Protein AF-A0A2H2ZR39-F1 (afdb_monomer_lite)

pLDDT: mean 78.97, std 13.32, range [39.69, 95.44]

Sequence (167 aa):
MVKQDYEEHRQSLGVKSSTLKVMTEALAISSGTPQLTMACTIAKWALEAKYEDLYQQAVSIALSGKVPPKELVDVVSRHLDGAFAENPKEVDWQKWLGPFLRTTSLVVRDSTTKMFIACLKTKPLQDSLRAWAQPQFDSNLDTQDHFTVDDHDYFLSNLVPVVTSDR

Radius of gyration: 18.64 Å; chains: 1; bounding box: 60×44×44 Å

Organism: Trichoderma parareesei (NCBI:txid858221)

Secondary structure (DSSP, 8-state):
-HHHHHHTTTT-SS---HHHHHHHHHHHH--STHHHHHHHHHHHHHHHTT-HHHHHHHHHHHTSSSPPPHHHHHHHHHHHHHHHSS-TTS--HHHHHGGGG-SS-HHHHHHHHH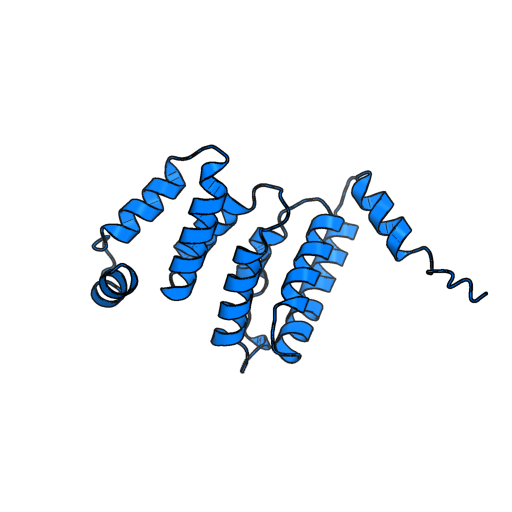HHHHH---HHHHHHHHHHHHHHHHHHHHH-S---HHHHHHHHHHHS-------

Foldseek 3Di:
DQLVLCVVCVPPPDPPRPVVVVLVVLLVPDDDDVLLVSLLVQLLVCLVSVNLVSNQSSLLSNQPQDQHDLSSLLSLLVSCCVPDVPPLVPDPCCSSCVSQQPHLAPVSLVVNLVSNLVNHDHPSNSVSSVVVSVVVSVVSVVPPPDDDPNNVVVCVVVVDPPPPPPD

Structure (mmCIF, N/CA/C/O backbone):
data_AF-A0A2H2ZR39-F1
#
_entry.id   AF-A0A2H2ZR39-F1
#
loop_
_atom_site.group_PDB
_atom_site.id
_atom_site.type_symbol
_atom_site.label_atom_id
_atom_site.label_alt_id
_atom_site.label_comp_id
_atom_site.label_asym_id
_atom_site.label_entity_id
_atom_site.label_seq_id
_atom_site.pdbx_PDB_ins_code
_atom_site.Cartn_x
_atom_site.Cartn_y
_atom_site.Cartn_z
_atom_site.occupancy
_atom_site.B_iso_or_equiv
_atom_site.auth_seq_id
_atom_site.auth_comp_id
_atom_site.auth_asym_id
_atom_site.auth_atom_id
_atom_site.pdbx_PDB_model_num
ATOM 1 N N . MET A 1 1 ? -7.828 16.083 21.122 1.00 54.66 1 MET A N 1
ATOM 2 C CA . MET A 1 1 ? -8.410 17.221 20.383 1.00 54.66 1 MET A CA 1
ATOM 3 C C . MET A 1 1 ? -8.938 16.775 19.024 1.00 54.66 1 MET A C 1
ATOM 5 O O . MET A 1 1 ? -10.134 16.591 18.935 1.00 54.66 1 MET A O 1
ATOM 9 N N . VAL A 1 2 ? -8.098 16.440 18.032 1.00 57.28 2 VAL A N 1
ATOM 10 C CA . VAL A 1 2 ? -8.568 15.992 16.696 1.00 57.28 2 VAL A CA 1
ATOM 11 C C . VAL A 1 2 ? -9.405 14.708 16.747 1.00 57.28 2 VAL A C 1
ATOM 13 O O . VAL A 1 2 ? -10.535 14.687 16.290 1.00 57.28 2 VAL A O 1
ATOM 16 N N . LYS A 1 3 ? -8.904 13.643 17.384 1.00 57.00 3 LYS A N 1
ATOM 17 C CA . LYS A 1 3 ? -9.635 12.366 17.496 1.00 57.00 3 LYS A CA 1
ATOM 18 C C . LYS A 1 3 ? -11.017 12.501 18.162 1.00 57.00 3 LYS A C 1
ATOM 20 O O . LYS A 1 3 ? -11.935 11.768 17.828 1.00 57.00 3 LYS A O 1
ATOM 25 N N . GLN A 1 4 ? -11.144 13.446 19.093 1.00 62.22 4 GLN A N 1
ATOM 26 C CA . GLN A 1 4 ? -12.374 13.705 19.839 1.00 62.22 4 GLN A CA 1
ATOM 27 C C . GLN A 1 4 ? -13.371 14.539 19.018 1.00 62.22 4 GLN A C 1
ATOM 29 O O . GLN A 1 4 ? -14.524 14.145 18.910 1.00 62.22 4 GLN A O 1
ATOM 34 N N . ASP A 1 5 ? -12.895 15.593 18.344 1.00 65.44 5 ASP A N 1
ATOM 35 C CA . ASP A 1 5 ? -13.665 16.416 17.391 1.00 65.44 5 ASP A CA 1
ATOM 36 C C . ASP A 1 5 ? -14.307 15.564 16.277 1.00 65.44 5 ASP A C 1
ATOM 38 O O . ASP A 1 5 ? -15.420 15.825 15.832 1.00 65.44 5 ASP A O 1
ATOM 42 N N . TYR A 1 6 ? -13.638 14.487 15.855 1.00 61.75 6 TYR A N 1
ATOM 43 C CA . TYR A 1 6 ? -14.171 13.577 14.841 1.00 61.75 6 TYR A CA 1
ATOM 44 C C . TYR A 1 6 ? -15.183 12.563 15.368 1.00 61.75 6 TYR A C 1
ATOM 46 O O . TYR A 1 6 ? -16.202 12.359 14.713 1.00 61.75 6 TYR A O 1
ATOM 54 N N . GLU A 1 7 ? -14.940 11.920 16.514 1.00 62.06 7 GLU A N 1
ATOM 55 C CA . GLU A 1 7 ? -15.935 10.997 17.085 1.00 62.06 7 GLU A CA 1
ATOM 56 C C . GLU A 1 7 ? -17.236 11.741 17.431 1.00 62.06 7 GLU A C 1
ATOM 58 O O . GLU A 1 7 ? -18.325 11.222 17.189 1.00 62.06 7 GLU A O 1
ATOM 63 N N . GLU A 1 8 ? -17.141 12.999 17.876 1.00 63.69 8 GLU A N 1
ATOM 64 C CA . GLU A 1 8 ? -18.292 13.874 18.145 1.00 63.69 8 GLU A CA 1
ATOM 65 C C . GLU A 1 8 ? -19.063 14.283 16.871 1.00 63.69 8 GLU A C 1
ATOM 67 O O . GLU A 1 8 ? -20.233 14.672 16.940 1.00 63.69 8 GLU A O 1
ATOM 72 N N . HIS A 1 9 ? -18.449 14.177 15.688 1.00 62.28 9 HIS A N 1
ATOM 73 C CA . HIS A 1 9 ? -19.026 14.644 14.419 1.00 62.28 9 HIS A CA 1
ATOM 74 C C . HIS A 1 9 ? -19.125 13.568 13.327 1.00 62.28 9 HIS A C 1
ATOM 76 O O . HIS A 1 9 ? -19.516 13.866 12.197 1.00 62.28 9 HIS A O 1
ATOM 82 N N . ARG A 1 10 ? -18.861 12.302 13.664 1.00 55.28 10 ARG A N 1
ATOM 83 C CA . ARG A 1 10 ? -18.770 11.159 12.740 1.00 55.28 10 ARG A CA 1
ATOM 84 C C . ARG A 1 10 ? -20.019 10.906 11.887 1.00 55.28 10 ARG A C 1
ATOM 86 O O . ARG A 1 10 ? -19.901 10.417 10.772 1.00 55.28 10 ARG A O 1
ATOM 93 N N . GLN A 1 11 ? -21.206 11.228 12.404 1.00 50.88 11 GLN A N 1
ATOM 94 C CA . GLN A 1 11 ? -22.499 11.024 11.724 1.00 50.88 11 GLN A CA 1
ATOM 95 C C . GLN A 1 11 ? -23.008 12.271 10.977 1.00 50.88 11 GLN A C 1
ATOM 97 O O . GLN A 1 11 ? -24.068 12.243 10.353 1.00 50.88 11 GLN A O 1
ATOM 102 N N . SER A 1 12 ? -22.273 13.383 11.033 1.00 49.22 12 SER A N 1
ATOM 103 C CA . SER A 1 12 ? -22.651 14.626 10.365 1.00 49.22 12 SER A CA 1
ATOM 104 C C . SER A 1 12 ? -22.200 14.585 8.905 1.00 49.22 12 SER A C 1
ATOM 106 O O . SER A 1 12 ? -21.074 14.954 8.591 1.00 49.22 12 SER A O 1
ATOM 108 N N . LEU A 1 13 ? -23.102 14.190 7.999 1.00 45.47 13 LEU A N 1
ATOM 109 C CA . LEU A 1 13 ? -22.924 14.234 6.532 1.00 45.47 13 LEU A CA 1
ATOM 110 C C . LEU A 1 13 ? -22.631 15.645 5.971 1.00 45.47 13 LEU A C 1
ATOM 112 O O . LEU A 1 13 ? -22.356 15.797 4.786 1.00 45.47 13 LEU A O 1
ATOM 116 N N . GLY A 1 14 ? -22.672 16.682 6.813 1.00 45.66 14 GLY A N 1
ATOM 117 C CA . GLY A 1 14 ? -22.181 18.020 6.506 1.00 45.66 14 GLY A CA 1
ATOM 118 C C . GLY A 1 14 ? -20.972 18.366 7.371 1.00 45.66 14 GLY A C 1
ATOM 119 O O . GLY A 1 14 ? -21.021 18.213 8.589 1.00 45.66 14 GLY A O 1
ATOM 120 N N . VAL A 1 15 ? -19.911 18.845 6.724 1.00 51.00 15 VAL A N 1
ATOM 121 C CA . VAL A 1 15 ? -18.666 19.428 7.258 1.00 51.00 15 VAL A CA 1
ATOM 122 C C . VAL A 1 15 ? -18.874 20.207 8.576 1.00 51.00 15 VAL A C 1
ATOM 124 O O . VAL A 1 15 ? -19.055 21.422 8.562 1.00 51.00 15 VAL A O 1
ATOM 127 N N . LYS A 1 16 ? -18.858 19.525 9.731 1.00 53.88 16 LYS A N 1
ATOM 128 C CA . LYS A 1 16 ? -18.883 20.163 11.066 1.00 53.88 16 LYS A CA 1
ATOM 129 C C . LYS A 1 16 ? -17.543 20.100 11.793 1.00 53.88 16 LYS A C 1
ATOM 131 O O . LYS A 1 16 ? -17.296 20.939 12.649 1.00 53.88 16 LYS A O 1
ATOM 136 N N . SER A 1 17 ? -16.650 19.185 11.411 1.00 66.50 17 SER A N 1
ATOM 137 C CA . SER A 1 17 ? -15.276 19.198 11.916 1.00 66.50 17 SER A CA 1
ATOM 138 C C . SER A 1 17 ? -14.482 20.283 11.190 1.00 66.50 17 SER A C 1
ATOM 140 O O . SER A 1 17 ? -14.143 20.162 10.009 1.00 66.50 17 SER A O 1
ATOM 142 N N . SER A 1 18 ? -14.184 21.361 11.916 1.00 70.75 18 SER A N 1
ATOM 143 C CA . SER A 1 18 ? -13.262 22.410 11.464 1.00 70.75 18 SER A CA 1
ATOM 144 C C . SER A 1 18 ? -11.900 21.820 11.079 1.00 70.75 18 SER A C 1
ATOM 146 O O . SER A 1 18 ? -11.301 22.224 10.084 1.00 70.75 18 SER A O 1
ATOM 148 N N . THR A 1 19 ? -11.470 20.781 11.797 1.00 72.25 19 THR A N 1
ATOM 149 C CA . THR A 1 19 ? -10.232 20.052 11.534 1.00 72.25 19 THR A CA 1
ATOM 150 C C . THR A 1 19 ? -10.243 19.336 10.179 1.00 72.25 19 THR A C 1
ATOM 152 O O . THR A 1 19 ? -9.266 19.428 9.437 1.00 72.25 19 THR A O 1
ATOM 155 N N . LEU A 1 20 ? -11.342 18.658 9.819 1.00 71.50 20 LEU A N 1
ATOM 156 C CA . LEU A 1 20 ? -11.493 17.996 8.513 1.00 71.50 20 LEU A CA 1
ATOM 157 C C . LEU A 1 20 ? -11.403 18.982 7.357 1.00 71.50 20 LEU A C 1
ATOM 159 O O . LEU A 1 20 ? -10.719 18.725 6.362 1.00 71.50 20 LEU A O 1
ATOM 163 N N . LYS A 1 21 ? -12.077 20.123 7.510 1.00 76.06 21 LYS A N 1
ATOM 164 C CA . LYS A 1 21 ? -12.074 21.181 6.505 1.00 76.06 21 LYS A CA 1
ATOM 165 C C . LYS A 1 21 ? -10.657 21.709 6.276 1.00 76.06 21 LYS A C 1
ATOM 167 O O . LYS A 1 21 ? -10.201 21.724 5.139 1.00 76.06 21 LYS A O 1
ATOM 172 N N . VAL A 1 22 ? -9.933 22.018 7.354 1.00 80.81 22 VAL A N 1
ATOM 173 C CA . VAL A 1 22 ? -8.543 22.496 7.279 1.00 80.81 22 VAL A CA 1
ATOM 174 C C . VAL A 1 22 ? -7.622 21.466 6.626 1.00 80.81 22 VAL A C 1
ATOM 176 O O . VAL A 1 22 ? -6.814 21.833 5.782 1.00 80.81 22 VAL A O 1
ATOM 179 N N . MET A 1 23 ? -7.736 20.180 6.971 1.00 80.31 23 MET A N 1
ATOM 180 C CA . MET A 1 23 ? -6.894 19.133 6.371 1.00 80.31 23 MET A CA 1
ATOM 181 C C . MET A 1 23 ? -7.160 18.968 4.871 1.00 80.31 23 MET A C 1
ATOM 183 O O . MET A 1 23 ? -6.218 18.853 4.091 1.00 80.31 23 MET A O 1
ATOM 187 N N . THR A 1 24 ? -8.430 18.995 4.467 1.00 76.00 24 THR A N 1
ATOM 188 C CA . THR A 1 24 ? -8.825 18.876 3.055 1.00 76.00 24 THR A CA 1
ATOM 189 C C . THR A 1 24 ? -8.346 20.087 2.249 1.00 76.00 24 THR A C 1
ATOM 191 O O . THR A 1 24 ? -7.763 19.934 1.179 1.00 76.00 24 THR A O 1
ATOM 194 N N . GLU A 1 25 ? -8.515 21.296 2.788 1.00 78.88 25 GLU A N 1
ATOM 195 C CA . GLU A 1 25 ? -8.021 22.533 2.171 1.00 78.88 25 GLU A CA 1
ATOM 196 C C . GLU A 1 25 ? -6.485 22.561 2.105 1.00 78.88 25 GLU A C 1
ATOM 198 O O . GLU A 1 25 ? -5.915 22.941 1.084 1.00 78.88 25 GLU A O 1
ATOM 203 N N . ALA A 1 26 ? -5.795 22.087 3.146 1.00 79.19 26 ALA A N 1
ATOM 204 C CA . ALA A 1 26 ? -4.336 22.009 3.169 1.00 79.19 26 ALA A CA 1
ATOM 205 C C . ALA A 1 26 ? -3.782 21.055 2.098 1.00 79.19 26 ALA A C 1
ATOM 207 O O . ALA A 1 26 ? -2.761 21.359 1.475 1.00 79.19 26 ALA A O 1
ATOM 208 N N . LEU A 1 27 ? -4.465 19.932 1.843 1.00 76.06 27 LEU A N 1
ATOM 209 C CA . LEU A 1 27 ? -4.128 19.029 0.738 1.00 76.06 27 LEU A CA 1
ATOM 210 C C . LEU A 1 27 ? -4.368 19.677 -0.637 1.00 76.06 27 LEU A C 1
ATOM 212 O O . LEU A 1 27 ? -3.603 19.410 -1.561 1.00 76.06 27 LEU A O 1
ATOM 216 N N . ALA A 1 28 ? -5.378 20.545 -0.769 1.00 73.38 28 ALA A N 1
ATOM 217 C CA . ALA A 1 28 ? -5.746 21.189 -2.032 1.00 73.38 28 ALA A CA 1
ATOM 218 C C . ALA A 1 28 ? -4.840 22.371 -2.440 1.00 73.38 28 ALA A C 1
ATOM 220 O O . ALA A 1 28 ? -4.720 22.662 -3.627 1.00 73.38 28 ALA A O 1
ATOM 221 N N . ILE A 1 29 ? -4.220 23.071 -1.482 1.00 68.44 29 ILE A N 1
ATOM 222 C CA . ILE A 1 29 ? -3.533 24.358 -1.730 1.00 68.44 29 ILE A CA 1
ATOM 223 C C . ILE A 1 29 ? -2.022 24.205 -2.005 1.00 68.44 29 ILE A C 1
ATOM 225 O O . ILE A 1 29 ? -1.387 25.128 -2.511 1.00 68.44 29 ILE A O 1
ATOM 229 N N . SER A 1 30 ? -1.404 23.068 -1.681 1.00 55.16 30 SER A N 1
ATOM 230 C CA . SER A 1 30 ? 0.064 22.978 -1.628 1.00 55.16 30 SER A CA 1
ATOM 231 C C . SER A 1 30 ? 0.727 22.386 -2.876 1.00 55.16 30 SER A C 1
ATOM 233 O O . SER A 1 30 ? 0.294 21.371 -3.410 1.00 55.16 30 SER A O 1
ATOM 235 N N . SER A 1 31 ? 1.857 22.979 -3.272 1.00 50.81 31 SER A N 1
ATOM 236 C CA . SER A 1 31 ? 2.848 22.407 -4.192 1.00 50.81 31 SER A CA 1
ATOM 237 C C . SER A 1 31 ? 4.252 22.577 -3.588 1.00 50.81 31 SER A C 1
ATOM 239 O O . SER A 1 31 ? 4.732 23.707 -3.487 1.00 50.81 31 SER A O 1
ATOM 241 N N . GLY A 1 32 ? 4.915 21.493 -3.155 1.00 56.00 32 GLY A N 1
ATOM 242 C CA . GLY A 1 32 ? 6.320 21.528 -2.692 1.00 56.00 32 GLY A CA 1
ATOM 243 C C . GLY A 1 32 ? 6.718 20.452 -1.666 1.00 56.00 32 GLY A C 1
ATOM 244 O O . GLY A 1 32 ? 5.901 19.667 -1.217 1.00 56.00 32 GLY A O 1
ATOM 245 N N . THR A 1 33 ? 7.983 20.402 -1.238 1.00 51.88 33 THR A N 1
ATOM 246 C CA . THR A 1 33 ? 8.523 19.410 -0.270 1.00 51.88 33 THR A CA 1
ATOM 247 C C . THR A 1 33 ? 7.853 19.370 1.119 1.00 51.88 33 THR A C 1
ATOM 249 O O . THR A 1 33 ? 7.681 18.267 1.642 1.00 51.88 33 THR A O 1
ATOM 252 N N . PRO A 1 34 ? 7.416 20.499 1.724 1.00 57.84 34 PRO A N 1
ATOM 253 C CA . PRO A 1 34 ? 6.630 20.499 2.970 1.00 57.84 34 PRO A CA 1
ATOM 254 C C . PRO A 1 34 ? 5.323 19.685 2.888 1.00 57.84 34 PRO A C 1
ATOM 256 O O . PRO A 1 34 ? 4.757 19.298 3.910 1.00 57.84 34 PRO A O 1
ATOM 259 N N . GLN A 1 35 ? 4.868 19.382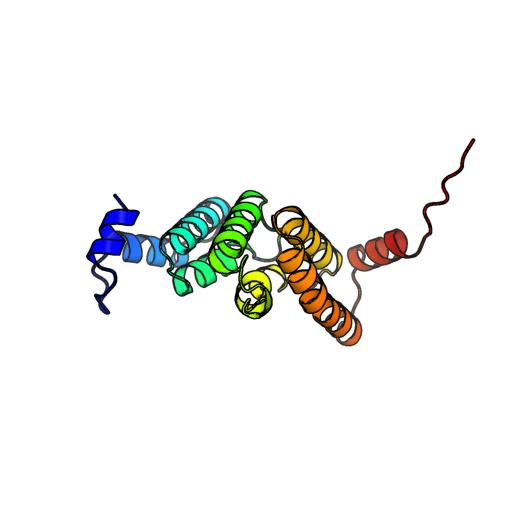 1.669 1.00 73.62 35 GLN A N 1
ATOM 260 C CA . GLN A 1 35 ? 3.662 18.619 1.375 1.00 73.62 35 GLN A CA 1
ATOM 261 C C . GLN A 1 35 ? 3.790 17.136 1.722 1.00 73.62 35 GLN A C 1
ATOM 263 O O . GLN A 1 35 ? 2.797 16.542 2.124 1.00 73.62 35 GLN A O 1
ATOM 268 N N . LEU A 1 36 ? 4.987 16.538 1.630 1.00 73.12 36 LEU A N 1
ATOM 269 C CA . LEU A 1 36 ? 5.171 15.112 1.927 1.00 73.12 36 LEU A CA 1
ATOM 270 C C . LEU A 1 36 ? 4.934 14.827 3.413 1.00 73.12 36 LEU A C 1
ATOM 272 O O . LEU A 1 36 ? 4.130 13.969 3.763 1.00 73.12 36 LEU A O 1
ATOM 276 N N . THR A 1 37 ? 5.591 15.583 4.295 1.00 77.56 37 THR A N 1
ATOM 277 C CA . THR A 1 37 ? 5.440 15.428 5.749 1.00 77.56 37 THR A CA 1
ATOM 278 C C . THR A 1 37 ? 4.001 15.690 6.189 1.00 77.56 37 THR A C 1
ATOM 280 O O . THR A 1 37 ? 3.449 14.944 7.003 1.00 77.56 37 THR A O 1
ATOM 283 N N . MET A 1 38 ? 3.372 16.724 5.623 1.00 83.56 38 MET A N 1
ATOM 284 C CA . MET A 1 38 ? 1.971 17.046 5.884 1.00 83.56 38 MET A CA 1
ATOM 285 C C . MET A 1 38 ? 1.030 15.936 5.398 1.00 83.56 38 MET A C 1
ATOM 287 O O . MET A 1 38 ? 0.194 15.476 6.173 1.00 83.56 38 MET A O 1
ATOM 291 N N . ALA A 1 39 ? 1.194 15.451 4.167 1.00 81.56 39 ALA A N 1
ATOM 292 C CA . ALA A 1 39 ? 0.373 14.386 3.598 1.00 81.56 39 ALA A CA 1
ATOM 293 C C . ALA A 1 39 ? 0.526 13.068 4.375 1.00 81.56 39 ALA A C 1
ATOM 295 O O . ALA A 1 39 ? -0.475 12.455 4.734 1.00 81.56 39 ALA A O 1
ATOM 296 N N . CYS A 1 40 ? 1.748 12.672 4.745 1.00 82.12 40 CYS A N 1
ATOM 297 C CA . CYS A 1 40 ? 1.981 11.497 5.592 1.00 82.12 40 CYS A CA 1
ATOM 298 C C . CYS A 1 40 ? 1.321 11.633 6.969 1.00 82.12 40 CYS A C 1
ATOM 300 O O . CYS A 1 40 ? 0.756 10.670 7.491 1.00 82.12 40 CYS A O 1
ATOM 302 N N . THR A 1 41 ? 1.360 12.837 7.547 1.00 84.56 41 THR A N 1
ATOM 303 C CA . THR A 1 41 ? 0.681 13.127 8.813 1.00 84.56 41 THR A CA 1
ATOM 304 C C . THR A 1 41 ? -0.824 12.953 8.639 1.00 84.56 41 THR A C 1
ATOM 306 O O . THR A 1 41 ? -1.425 12.166 9.367 1.00 84.56 41 THR A O 1
ATOM 309 N N . ILE A 1 42 ? -1.431 13.604 7.643 1.00 86.75 42 ILE A N 1
ATOM 310 C CA . ILE A 1 42 ? -2.874 13.517 7.373 1.00 86.75 42 ILE A CA 1
ATOM 311 C C . ILE A 1 42 ? -3.302 12.070 7.091 1.00 86.75 42 ILE A C 1
ATOM 313 O O . ILE A 1 42 ? -4.297 11.627 7.656 1.00 86.75 42 ILE A O 1
ATOM 317 N N . ALA A 1 43 ? -2.529 11.301 6.320 1.00 86.88 43 ALA A N 1
ATOM 318 C CA . ALA A 1 43 ? -2.803 9.886 6.063 1.00 86.88 43 ALA A CA 1
ATOM 319 C C . ALA A 1 43 ? -2.826 9.056 7.357 1.00 86.88 43 ALA A C 1
ATOM 321 O O . ALA A 1 43 ? -3.725 8.239 7.555 1.00 86.88 43 ALA A O 1
ATOM 322 N N . LYS A 1 44 ? -1.881 9.297 8.275 1.00 85.38 44 LYS A N 1
ATOM 323 C CA . LYS A 1 44 ? -1.865 8.637 9.587 1.00 85.38 44 LYS A CA 1
ATOM 324 C C . LYS A 1 44 ? -3.109 8.958 10.405 1.00 85.38 44 LYS A C 1
ATOM 326 O O . LYS A 1 44 ? -3.743 8.044 10.929 1.00 85.38 44 LYS A O 1
ATOM 331 N N . TRP A 1 45 ? -3.473 10.232 10.490 1.00 84.00 45 TRP A N 1
ATOM 332 C CA . TRP A 1 45 ? -4.676 10.651 11.209 1.00 84.00 45 TRP A CA 1
ATOM 333 C C . TRP A 1 45 ? -5.945 10.066 10.592 1.00 84.00 45 TRP A C 1
ATOM 335 O O . TRP A 1 45 ? -6.801 9.568 11.318 1.00 84.00 45 TRP A O 1
ATOM 345 N N . ALA A 1 46 ? -6.047 10.081 9.264 1.00 86.75 46 ALA A N 1
ATOM 346 C CA . ALA A 1 46 ? -7.179 9.532 8.534 1.00 86.75 46 ALA A CA 1
ATOM 347 C C . ALA A 1 46 ? -7.381 8.039 8.845 1.00 86.75 46 ALA A C 1
ATOM 349 O O . ALA A 1 46 ? -8.503 7.618 9.119 1.00 86.75 46 ALA A O 1
ATOM 350 N N . LEU A 1 47 ? -6.302 7.253 8.915 1.00 85.38 47 LEU A N 1
ATOM 351 C CA . LEU A 1 47 ? -6.367 5.842 9.313 1.00 85.38 47 LEU A CA 1
ATOM 352 C C . LEU A 1 47 ? -6.780 5.651 10.777 1.00 85.38 47 LEU A C 1
ATOM 354 O O . LEU A 1 47 ? -7.597 4.779 11.073 1.00 85.38 47 LEU A O 1
ATOM 358 N N . GLU A 1 48 ? -6.252 6.465 11.697 1.00 81.38 48 GLU A N 1
ATOM 359 C CA . GLU A 1 48 ? -6.646 6.435 13.114 1.00 81.38 48 GLU A CA 1
ATOM 360 C C . GLU A 1 48 ? -8.127 6.804 13.315 1.00 81.38 48 GLU A C 1
ATOM 362 O O . GLU A 1 48 ? -8.778 6.265 14.213 1.00 81.38 48 GLU A O 1
ATOM 367 N N . ALA A 1 49 ? -8.662 7.689 12.469 1.00 78.75 49 ALA A N 1
ATOM 368 C CA . ALA A 1 49 ? -10.056 8.133 12.467 1.00 78.75 49 ALA A CA 1
ATOM 369 C C . ALA A 1 49 ? -10.985 7.280 11.579 1.00 78.75 49 ALA A C 1
ATOM 371 O O . ALA A 1 49 ? -12.183 7.554 11.517 1.00 78.75 49 ALA A O 1
ATOM 372 N N . LYS A 1 50 ? -10.459 6.249 10.899 1.00 80.50 50 LYS A N 1
ATOM 373 C CA . LYS A 1 50 ? -11.194 5.407 9.932 1.00 80.50 50 LYS A CA 1
ATOM 374 C C . LYS A 1 50 ? -11.856 6.212 8.796 1.00 80.50 50 LYS A C 1
ATOM 376 O O . LYS A 1 50 ? -12.951 5.878 8.353 1.00 80.50 50 LYS A O 1
ATOM 381 N N . TYR A 1 51 ? -11.192 7.273 8.339 1.00 82.56 51 TYR A N 1
ATOM 382 C CA . TYR A 1 51 ? -11.637 8.160 7.262 1.00 82.56 51 TYR A CA 1
ATOM 383 C C . TYR A 1 51 ? -10.890 7.835 5.963 1.00 82.56 51 TYR A C 1
ATOM 385 O O . TYR A 1 51 ? -9.847 8.407 5.648 1.00 82.56 51 TYR A O 1
ATOM 393 N N . GLU A 1 52 ? -11.406 6.866 5.215 1.00 84.38 52 GLU A N 1
ATOM 394 C CA . GLU A 1 52 ? -10.689 6.273 4.082 1.00 84.38 52 GLU A CA 1
ATOM 395 C C . GLU A 1 52 ? -10.498 7.239 2.904 1.00 84.38 52 GLU A C 1
ATOM 397 O O . GLU A 1 52 ? -9.425 7.253 2.307 1.00 84.38 52 GLU A O 1
ATOM 402 N N . ASP A 1 53 ? -11.477 8.098 2.608 1.00 84.12 53 ASP A N 1
ATOM 403 C CA . ASP A 1 53 ? -11.380 9.055 1.496 1.00 84.12 53 ASP A CA 1
ATOM 404 C C . ASP A 1 53 ? -10.235 10.056 1.698 1.00 84.12 53 ASP A C 1
ATOM 406 O O . ASP A 1 53 ? -9.446 10.317 0.786 1.00 84.12 53 ASP A O 1
ATOM 410 N N . LEU A 1 54 ? -10.101 10.580 2.922 1.00 83.81 54 LEU A N 1
ATOM 411 C CA . LEU A 1 54 ? -9.026 11.504 3.282 1.00 83.81 54 LEU A CA 1
ATOM 412 C C . LEU A 1 54 ? -7.663 10.803 3.239 1.00 83.81 54 LEU A C 1
ATOM 414 O O . LEU A 1 54 ? -6.673 11.394 2.808 1.00 83.81 54 LEU A O 1
ATOM 418 N N . TYR A 1 55 ? -7.618 9.531 3.644 1.00 88.06 55 TYR A N 1
ATOM 419 C CA . TYR A 1 55 ? -6.425 8.703 3.517 1.00 88.06 55 TYR A CA 1
ATOM 420 C C . TYR A 1 55 ? -6.003 8.557 2.048 1.00 88.06 55 TYR A C 1
ATOM 422 O O . TYR A 1 55 ? -4.850 8.838 1.725 1.00 88.06 55 TYR A O 1
ATOM 430 N N . GLN A 1 56 ? -6.925 8.192 1.152 1.00 85.50 56 GLN A N 1
ATOM 431 C CA . GLN A 1 56 ? -6.628 8.009 -0.274 1.00 85.50 56 GLN A CA 1
ATOM 432 C C . GLN A 1 56 ? -6.096 9.295 -0.916 1.00 85.50 56 GLN A C 1
ATOM 434 O O . GLN A 1 56 ? -5.096 9.264 -1.638 1.00 85.50 56 GLN A O 1
ATOM 439 N N . GLN A 1 57 ? -6.713 10.440 -0.607 1.00 83.81 57 GLN A N 1
ATOM 440 C CA . GLN A 1 57 ? -6.256 11.745 -1.094 1.00 83.81 57 GLN A CA 1
ATOM 441 C C . GLN A 1 57 ? -4.844 12.074 -0.597 1.00 83.81 57 GLN A C 1
ATOM 443 O O . GLN A 1 57 ? -3.972 12.438 -1.388 1.00 83.81 57 GLN A O 1
ATOM 448 N N . ALA A 1 58 ? -4.594 11.899 0.702 1.00 84.94 58 ALA A N 1
ATOM 449 C CA . ALA A 1 58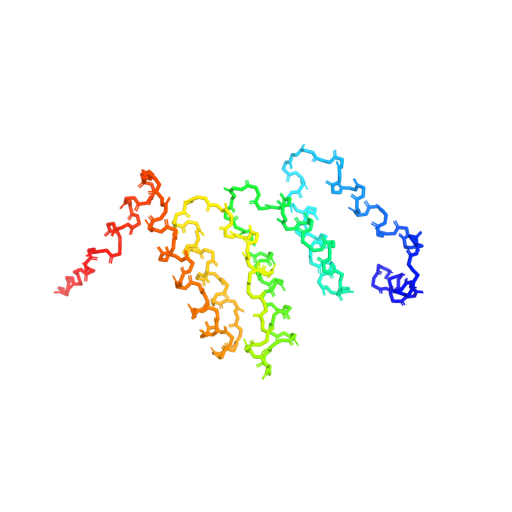 ? -3.297 12.183 1.302 1.00 84.94 58 ALA A CA 1
ATOM 450 C C . ALA A 1 58 ? -2.188 11.283 0.732 1.00 84.94 58 ALA A C 1
ATOM 452 O O . ALA A 1 58 ? -1.110 11.765 0.386 1.00 84.94 58 ALA A O 1
ATOM 453 N N . VAL A 1 59 ? -2.456 9.987 0.573 1.00 85.94 59 VAL A N 1
ATOM 454 C CA . VAL A 1 59 ? -1.502 9.027 0.004 1.00 85.94 59 VAL A CA 1
ATOM 455 C C . VAL A 1 59 ? -1.200 9.338 -1.460 1.00 85.94 59 VAL A C 1
ATOM 457 O O . VAL A 1 59 ? -0.032 9.354 -1.845 1.00 85.94 59 VAL A O 1
ATOM 460 N N . SER A 1 60 ? -2.213 9.657 -2.270 1.00 80.88 60 SER A N 1
ATOM 461 C CA . SER A 1 60 ? -1.996 10.034 -3.672 1.00 80.88 60 SER A CA 1
ATOM 462 C C . SER A 1 60 ? -1.083 11.256 -3.808 1.00 80.88 60 SER A C 1
ATOM 464 O O . SER A 1 60 ? -0.269 11.314 -4.726 1.00 80.88 60 SER A O 1
ATOM 466 N N . ILE A 1 61 ? -1.197 12.223 -2.894 1.00 78.06 61 ILE A N 1
ATOM 467 C CA . ILE A 1 61 ? -0.340 13.413 -2.866 1.00 78.06 61 ILE A CA 1
ATOM 468 C C . ILE A 1 61 ? 1.082 13.056 -2.406 1.00 78.06 61 ILE A C 1
ATOM 470 O O . ILE A 1 61 ? 2.059 13.520 -2.996 1.00 78.06 61 ILE A O 1
ATOM 474 N N . ALA A 1 62 ? 1.213 12.202 -1.388 1.00 77.25 62 ALA A N 1
ATOM 475 C CA . ALA A 1 62 ? 2.503 11.813 -0.820 1.00 77.25 62 ALA A CA 1
ATOM 476 C C . ALA A 1 62 ? 3.386 11.016 -1.802 1.00 77.25 62 ALA A C 1
ATOM 478 O O . ALA A 1 62 ? 4.611 11.100 -1.740 1.00 77.25 62 ALA A O 1
ATOM 479 N N . LEU A 1 63 ? 2.780 10.249 -2.713 1.00 76.19 63 LEU A N 1
ATOM 480 C CA . LEU A 1 63 ? 3.462 9.211 -3.495 1.00 76.19 63 LEU A CA 1
ATOM 481 C C . LEU A 1 63 ? 3.718 9.570 -4.961 1.00 76.19 63 LEU A C 1
ATOM 483 O O . LEU A 1 63 ? 3.858 8.675 -5.789 1.00 76.19 63 LEU A O 1
ATOM 487 N N . SER A 1 64 ? 3.813 10.860 -5.295 1.00 64.50 64 SER A N 1
ATOM 488 C CA . SER A 1 64 ? 4.078 11.353 -6.661 1.00 64.50 64 SER A CA 1
ATOM 489 C C . SER A 1 64 ? 5.446 10.891 -7.219 1.00 64.50 64 SER A C 1
ATOM 491 O O . SER A 1 64 ? 6.402 11.665 -7.266 1.00 64.50 64 SER A O 1
ATOM 493 N N . GLY A 1 65 ? 5.550 9.619 -7.621 1.00 56.09 65 GLY A N 1
ATOM 494 C CA . GLY A 1 65 ? 6.702 9.001 -8.289 1.00 56.09 65 GLY A CA 1
ATOM 495 C C . GLY A 1 65 ? 7.897 8.648 -7.396 1.00 56.09 65 GLY A C 1
ATOM 496 O O . GLY A 1 65 ? 8.987 8.434 -7.916 1.00 56.09 65 GLY A O 1
ATOM 497 N N . LYS A 1 66 ? 7.738 8.611 -6.068 1.00 67.62 66 LYS A N 1
ATOM 498 C CA . LYS A 1 66 ? 8.843 8.374 -5.120 1.00 67.62 66 LYS A CA 1
ATOM 499 C C . LYS A 1 66 ? 8.631 7.108 -4.302 1.00 67.62 66 LYS A C 1
ATOM 501 O O . LYS A 1 66 ? 7.494 6.715 -4.050 1.00 67.62 66 LYS A O 1
ATOM 506 N N . VAL A 1 67 ? 9.739 6.519 -3.844 1.00 72.19 67 VAL A N 1
ATOM 507 C CA . VAL A 1 67 ? 9.720 5.458 -2.828 1.00 72.19 67 VAL A CA 1
ATOM 508 C C . VAL A 1 67 ? 8.939 5.971 -1.613 1.00 72.19 67 VAL A C 1
ATOM 510 O O . VAL A 1 67 ? 9.219 7.081 -1.141 1.00 72.19 67 VAL A O 1
ATOM 513 N N . PRO A 1 68 ? 7.950 5.214 -1.116 1.00 78.75 68 PRO A N 1
ATOM 514 C CA . PRO A 1 68 ? 7.152 5.651 0.012 1.00 78.75 68 PRO A CA 1
ATOM 515 C C . PRO A 1 68 ? 8.017 5.833 1.265 1.00 78.75 68 PRO A C 1
ATOM 517 O O . PRO A 1 68 ? 8.872 4.992 1.557 1.00 78.75 68 PRO A O 1
ATOM 520 N N . PRO A 1 69 ? 7.788 6.901 2.048 1.00 81.38 69 PRO A N 1
ATOM 521 C CA . PRO A 1 69 ? 8.477 7.077 3.316 1.00 81.38 69 PRO A CA 1
ATOM 522 C C . PRO A 1 69 ? 8.110 5.944 4.278 1.00 81.38 69 PRO A C 1
ATOM 524 O O . PRO A 1 69 ? 6.945 5.542 4.380 1.00 81.38 69 PRO A O 1
ATOM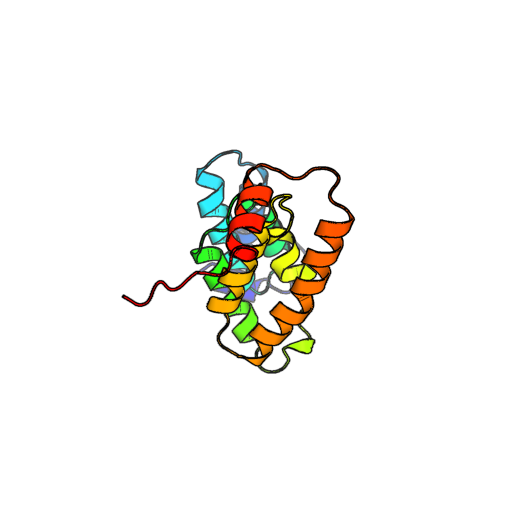 527 N N . LYS A 1 70 ? 9.112 5.440 5.004 1.00 83.75 70 LYS A N 1
ATOM 528 C CA . LYS A 1 70 ? 8.969 4.289 5.904 1.00 83.75 70 LYS A CA 1
ATOM 529 C C . LYS A 1 70 ? 7.884 4.514 6.955 1.00 83.75 70 LYS A C 1
ATOM 531 O O . LYS A 1 70 ? 7.116 3.604 7.245 1.00 83.75 70 LYS A O 1
ATOM 536 N N . GLU A 1 71 ? 7.761 5.730 7.476 1.00 82.88 71 GLU A N 1
ATOM 537 C CA . GLU A 1 71 ? 6.751 6.076 8.474 1.00 82.88 71 GLU A CA 1
ATOM 538 C C . GLU A 1 71 ? 5.328 5.847 7.954 1.00 82.88 71 GLU A C 1
ATOM 540 O O . GLU A 1 71 ? 4.463 5.390 8.704 1.00 82.88 71 GLU A O 1
ATOM 545 N N . LEU A 1 72 ? 5.080 6.141 6.674 1.00 84.25 72 LEU A N 1
ATOM 546 C CA . LEU A 1 72 ? 3.780 5.915 6.048 1.00 84.25 72 LEU A CA 1
ATOM 547 C C . LEU A 1 72 ? 3.520 4.416 5.865 1.00 84.25 72 LEU A C 1
ATOM 549 O O . LEU A 1 72 ? 2.426 3.949 6.184 1.00 84.25 72 LEU A O 1
ATOM 553 N N . VAL A 1 73 ? 4.533 3.656 5.437 1.00 89.38 73 VAL A N 1
ATOM 554 C CA . VAL A 1 73 ? 4.459 2.188 5.334 1.00 89.38 73 VAL A CA 1
ATOM 555 C C . VAL A 1 73 ? 4.145 1.561 6.695 1.00 89.38 73 VAL A C 1
ATOM 557 O O . VAL A 1 73 ? 3.235 0.738 6.794 1.00 89.38 73 VAL A O 1
ATOM 560 N N . ASP A 1 74 ? 4.820 1.989 7.762 1.00 88.62 74 ASP A N 1
ATOM 561 C CA . ASP A 1 74 ? 4.615 1.474 9.121 1.00 88.62 74 ASP A CA 1
ATOM 562 C C . ASP A 1 74 ? 3.204 1.755 9.645 1.00 88.62 74 ASP A C 1
ATOM 564 O O . ASP A 1 74 ? 2.620 0.945 10.369 1.00 88.62 74 ASP A O 1
ATOM 568 N N . VAL A 1 75 ? 2.657 2.928 9.332 1.00 87.75 75 VAL A N 1
ATOM 569 C CA . VAL A 1 75 ? 1.306 3.321 9.742 1.00 87.75 75 VAL A CA 1
ATOM 570 C C . VAL A 1 75 ? 0.254 2.492 9.011 1.00 87.75 75 VAL A C 1
ATOM 572 O O . VAL A 1 75 ? -0.643 1.952 9.661 1.00 87.75 75 VAL A O 1
ATOM 575 N N . VAL A 1 76 ? 0.371 2.363 7.688 1.00 90.81 76 VAL A N 1
ATOM 576 C CA . VAL A 1 76 ? -0.561 1.567 6.879 1.00 90.81 76 VAL A CA 1
ATOM 577 C C . VAL A 1 76 ? -0.483 0.096 7.279 1.00 90.81 76 VAL A C 1
ATOM 579 O O . VAL A 1 76 ? -1.516 -0.519 7.521 1.00 90.81 76 VAL A O 1
ATOM 582 N N . SER A 1 77 ? 0.722 -0.450 7.462 1.00 92.75 77 SER A N 1
ATOM 583 C CA . SER A 1 77 ? 0.913 -1.843 7.894 1.00 92.75 77 SER A CA 1
ATOM 584 C C . SER A 1 77 ? 0.263 -2.107 9.254 1.00 92.75 77 SER A C 1
ATOM 586 O O . SER A 1 77 ? -0.463 -3.083 9.411 1.00 92.75 77 SER A O 1
ATOM 588 N N . ARG A 1 78 ? 0.419 -1.189 10.222 1.00 91.31 78 ARG A N 1
ATOM 589 C CA . ARG A 1 78 ? -0.259 -1.287 11.526 1.00 91.31 78 ARG A CA 1
ATOM 590 C C . ARG A 1 78 ? -1.779 -1.228 11.416 1.00 91.31 78 ARG A C 1
ATOM 592 O O . ARG A 1 78 ? -2.455 -1.923 12.173 1.00 91.31 78 ARG A O 1
ATOM 599 N N . HIS A 1 79 ? -2.314 -0.396 10.524 1.00 90.69 79 HIS A N 1
ATOM 600 C CA . HIS A 1 79 ? -3.752 -0.353 10.271 1.00 90.69 79 HIS A CA 1
ATOM 601 C C . HIS A 1 79 ? -4.243 -1.686 9.698 1.00 90.69 79 HIS A C 1
ATOM 603 O O . HIS A 1 79 ? -5.218 -2.235 10.202 1.00 90.69 79 HIS A O 1
ATOM 609 N N . LEU A 1 80 ? -3.534 -2.233 8.707 1.00 93.25 80 LEU A N 1
ATOM 610 C CA . LEU A 1 80 ? -3.873 -3.508 8.079 1.00 93.25 80 LEU A CA 1
ATOM 611 C C . LEU A 1 80 ? -3.816 -4.674 9.070 1.00 93.25 80 LEU A C 1
ATOM 613 O O . LEU A 1 80 ? -4.753 -5.464 9.125 1.00 93.25 80 LEU A O 1
ATOM 617 N N . ASP A 1 81 ? -2.778 -4.741 9.907 1.00 92.69 81 ASP A N 1
ATOM 618 C CA . ASP A 1 81 ? -2.703 -5.727 10.990 1.00 92.69 81 ASP A CA 1
ATOM 619 C C . ASP A 1 81 ? -3.884 -5.581 11.961 1.00 92.69 81 ASP A C 1
ATOM 621 O O . ASP A 1 81 ? -4.502 -6.569 12.342 1.00 92.69 81 ASP A O 1
ATOM 625 N N . GLY A 1 82 ? -4.227 -4.355 12.362 1.00 90.50 82 GLY A N 1
ATOM 626 C CA . GLY A 1 82 ? -5.326 -4.121 13.300 1.00 90.50 82 GLY A CA 1
ATOM 627 C C . GLY A 1 82 ? -6.714 -4.424 12.727 1.00 90.50 82 GLY A C 1
ATOM 628 O O . GLY A 1 82 ? -7.600 -4.824 13.476 1.00 90.50 82 GLY A O 1
ATOM 629 N N . ALA A 1 83 ? -6.913 -4.213 11.426 1.00 89.81 83 ALA A N 1
ATOM 630 C CA . ALA A 1 83 ? -8.209 -4.366 10.770 1.00 89.81 83 ALA A CA 1
ATOM 631 C C . ALA A 1 83 ? -8.431 -5.764 10.173 1.00 89.81 83 ALA A C 1
ATOM 633 O O . ALA A 1 83 ? -9.571 -6.216 10.119 1.00 89.81 83 ALA A O 1
ATOM 634 N N . PHE A 1 84 ? -7.367 -6.445 9.737 1.00 93.50 84 PHE A N 1
ATOM 635 C CA . PHE A 1 84 ? -7.480 -7.639 8.895 1.00 93.50 84 PHE A CA 1
ATOM 636 C C . PHE A 1 84 ? -6.615 -8.826 9.339 1.00 93.50 84 PHE A C 1
ATOM 638 O O . PHE A 1 84 ? -6.590 -9.834 8.636 1.00 93.50 84 PHE A O 1
ATOM 645 N N . ALA A 1 85 ? -5.922 -8.768 10.485 1.00 89.88 85 ALA A N 1
ATOM 646 C CA . ALA A 1 85 ? -5.120 -9.907 10.956 1.00 89.88 85 ALA A CA 1
ATOM 647 C C . ALA A 1 85 ? -5.932 -11.206 11.095 1.00 89.88 85 ALA A C 1
ATOM 649 O O . ALA A 1 85 ? -5.404 -12.282 10.822 1.00 89.88 85 ALA A O 1
ATOM 650 N N . GLU A 1 86 ? -7.201 -11.108 11.494 1.00 90.56 86 GLU A N 1
ATOM 651 C CA . GLU A 1 86 ? -8.089 -12.268 11.650 1.00 90.56 86 GLU A CA 1
ATOM 652 C C . GLU A 1 86 ? -8.698 -12.725 10.314 1.00 90.56 86 GLU A C 1
ATOM 654 O O . GLU A 1 86 ? -8.890 -13.921 10.107 1.00 90.56 86 GLU A O 1
ATOM 659 N N . ASN A 1 87 ? -8.919 -11.795 9.375 1.00 92.38 87 ASN A N 1
ATOM 660 C CA . ASN A 1 87 ? -9.548 -12.048 8.074 1.00 92.38 87 ASN A CA 1
ATOM 661 C C . ASN A 1 87 ? -8.685 -11.523 6.906 1.00 92.38 87 ASN A C 1
ATOM 663 O O . ASN A 1 87 ? -9.099 -10.635 6.159 1.00 92.38 87 ASN A O 1
ATOM 667 N N . PRO A 1 88 ? -7.489 -12.094 6.672 1.00 88.94 88 PRO A N 1
ATOM 668 C CA . PRO A 1 88 ? -6.529 -11.592 5.680 1.00 88.94 88 PRO A CA 1
ATOM 669 C C . PRO A 1 88 ? -7.012 -11.697 4.224 1.00 88.94 88 PRO A C 1
ATOM 671 O O . PRO A 1 88 ? -6.396 -11.120 3.329 1.00 88.94 88 PRO A O 1
ATOM 674 N N . LYS A 1 89 ? -8.087 -12.456 3.970 1.00 87.50 89 LYS A N 1
ATOM 675 C CA . LYS A 1 89 ? -8.711 -12.611 2.646 1.00 87.50 89 LYS A CA 1
ATOM 676 C C . LYS A 1 89 ? -9.675 -11.476 2.293 1.00 87.50 89 LYS A C 1
ATOM 678 O O . LYS A 1 89 ? -10.019 -11.336 1.128 1.00 87.50 89 LYS A O 1
ATOM 683 N N . GLU A 1 90 ? -10.112 -10.693 3.277 1.00 90.69 90 GLU A N 1
ATOM 684 C CA . GLU A 1 90 ? -11.031 -9.562 3.075 1.00 90.69 90 GLU A CA 1
ATOM 685 C C . GLU A 1 90 ? -10.291 -8.261 2.736 1.00 90.69 90 GLU A C 1
ATOM 687 O O . GLU A 1 90 ? -10.916 -7.233 2.480 1.00 90.69 90 GLU A O 1
ATOM 692 N N . VAL A 1 91 ? -8.954 -8.289 2.732 1.00 94.25 91 VAL A N 1
ATOM 693 C CA . VAL A 1 91 ? -8.145 -7.119 2.402 1.00 94.25 91 VAL A CA 1
ATOM 694 C C . VAL A 1 91 ? -8.316 -6.775 0.927 1.00 94.25 91 VAL A C 1
ATOM 696 O O . VAL A 1 91 ? -7.898 -7.520 0.042 1.00 94.25 91 VAL A O 1
ATOM 699 N N . ASP A 1 92 ? -8.847 -5.585 0.663 1.00 93.38 92 ASP A N 1
ATOM 700 C CA . ASP A 1 92 ? -8.758 -4.963 -0.654 1.00 93.38 92 ASP A CA 1
ATOM 701 C C . ASP A 1 92 ? -7.359 -4.355 -0.842 1.00 93.38 92 ASP A C 1
ATOM 703 O O . ASP A 1 92 ? -7.104 -3.180 -0.561 1.00 93.38 92 ASP A O 1
ATOM 707 N N . TRP A 1 93 ? -6.411 -5.184 -1.278 1.00 92.75 93 TRP A N 1
ATOM 708 C CA . TRP A 1 93 ? -5.027 -4.759 -1.488 1.00 92.75 93 TRP A CA 1
ATOM 709 C C . TRP A 1 93 ? -4.898 -3.650 -2.535 1.00 92.75 93 TRP A C 1
ATOM 711 O O . TRP A 1 93 ? -4.049 -2.773 -2.384 1.00 92.75 93 TRP A O 1
ATOM 721 N N . GLN A 1 94 ? -5.762 -3.627 -3.553 1.00 90.25 94 GLN A N 1
ATOM 722 C CA . GLN A 1 94 ? -5.745 -2.573 -4.566 1.00 90.25 94 GLN A CA 1
ATOM 723 C C . GLN A 1 94 ? -6.143 -1.226 -3.964 1.00 90.25 94 GLN A C 1
ATOM 725 O O . GLN A 1 94 ? -5.517 -0.209 -4.265 1.00 90.25 94 GLN A O 1
ATOM 730 N N . LYS A 1 95 ? -7.132 -1.205 -3.072 1.00 88.88 95 LYS A N 1
ATOM 731 C CA . LYS A 1 95 ? -7.500 -0.000 -2.325 1.00 88.88 95 LYS A CA 1
ATOM 732 C C . LYS A 1 95 ? -6.351 0.497 -1.451 1.00 88.88 95 LYS A C 1
ATOM 734 O O . LYS A 1 95 ? -6.063 1.691 -1.451 1.00 88.88 95 LYS A O 1
ATOM 739 N N . TRP A 1 96 ? -5.692 -0.384 -0.702 1.00 90.12 96 TRP A N 1
ATOM 740 C CA . TRP A 1 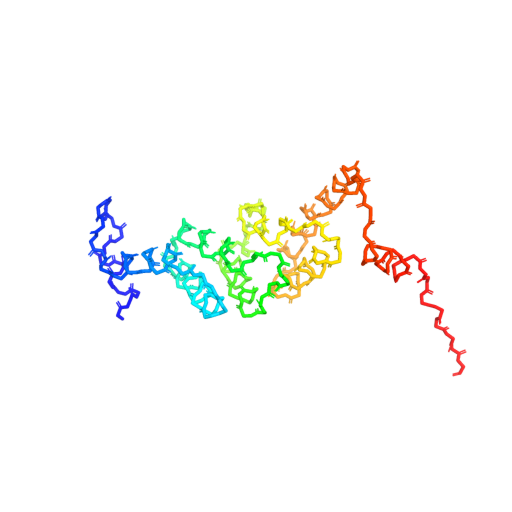96 ? -4.698 0.037 0.294 1.00 90.12 96 TRP A CA 1
ATOM 741 C C . TRP A 1 96 ? -3.305 0.298 -0.284 1.00 90.12 96 TRP A C 1
ATOM 743 O O . TRP A 1 96 ? -2.637 1.244 0.127 1.00 90.12 96 TRP A O 1
ATOM 753 N N . LEU A 1 97 ? -2.857 -0.523 -1.232 1.00 88.69 97 LEU A N 1
ATOM 754 C CA . LEU A 1 97 ? -1.506 -0.461 -1.792 1.00 88.69 97 LEU A CA 1
ATOM 755 C C . LEU A 1 97 ? -1.477 0.026 -3.240 1.00 88.69 97 LEU A C 1
ATOM 757 O O . LEU A 1 97 ? -0.423 0.463 -3.697 1.00 88.69 97 LEU A O 1
ATOM 761 N N . GLY A 1 98 ? -2.602 0.030 -3.957 1.00 86.00 98 GLY A N 1
ATOM 762 C CA . GLY A 1 98 ? -2.666 0.496 -5.345 1.00 86.00 98 GLY A CA 1
ATOM 763 C C . GLY A 1 98 ? -2.011 1.865 -5.568 1.00 86.00 98 GLY A C 1
ATOM 764 O O . GLY A 1 98 ? -1.189 1.971 -6.477 1.00 86.00 98 GLY A O 1
ATOM 765 N N . PRO A 1 99 ? -2.268 2.899 -4.736 1.00 83.44 99 PRO A N 1
ATOM 766 C CA . PRO A 1 99 ? -1.596 4.196 -4.859 1.00 83.44 99 PRO A CA 1
ATOM 767 C C . PRO A 1 99 ? -0.064 4.127 -4.763 1.00 83.44 99 PRO A C 1
ATOM 769 O O . PRO A 1 99 ? 0.623 4.859 -5.471 1.00 83.44 99 PRO A O 1
ATOM 772 N N . PHE A 1 100 ? 0.473 3.221 -3.940 1.00 82.81 100 PHE A N 1
ATOM 773 C CA . PHE A 1 100 ? 1.914 3.009 -3.773 1.00 82.81 100 PHE A CA 1
ATOM 774 C C . PHE A 1 100 ? 2.565 2.353 -4.986 1.00 82.81 100 PHE A C 1
ATOM 776 O O . PHE A 1 100 ? 3.753 2.546 -5.236 1.00 82.81 100 PHE A O 1
ATOM 783 N N . LEU A 1 101 ? 1.780 1.612 -5.763 1.00 80.94 101 LEU A N 1
ATOM 784 C CA . LEU A 1 101 ? 2.248 0.864 -6.921 1.00 80.94 101 LEU A CA 1
ATOM 785 C C . LEU A 1 101 ? 1.880 1.534 -8.253 1.00 80.94 101 LEU A C 1
ATOM 787 O O . LEU A 1 101 ? 2.001 0.895 -9.294 1.00 80.94 101 LEU A O 1
ATOM 791 N N . ARG A 1 102 ? 1.456 2.808 -8.268 1.00 78.25 102 ARG A N 1
ATOM 792 C CA . ARG A 1 102 ? 1.177 3.559 -9.516 1.00 78.25 102 ARG A CA 1
ATOM 793 C C . ARG A 1 102 ? 2.430 3.999 -10.285 1.00 78.25 102 ARG A C 1
ATOM 795 O O . ARG A 1 102 ? 2.308 4.545 -11.375 1.00 78.25 102 ARG A O 1
ATOM 802 N N . THR A 1 103 ? 3.617 3.792 -9.724 1.00 71.62 103 THR A N 1
ATOM 803 C CA . THR A 1 103 ? 4.892 4.056 -10.405 1.00 71.62 103 THR A CA 1
ATOM 804 C C . THR A 1 103 ? 5.124 3.098 -11.578 1.00 71.62 103 THR A C 1
ATOM 806 O O . THR A 1 103 ? 4.655 1.961 -11.556 1.00 71.62 103 THR A O 1
ATOM 809 N N . THR A 1 104 ? 5.866 3.550 -12.590 1.00 66.31 104 THR A N 1
ATOM 810 C CA . THR A 1 104 ? 6.244 2.747 -13.764 1.00 66.31 104 THR A CA 1
ATOM 811 C C . THR A 1 104 ? 7.468 1.862 -13.524 1.00 66.31 104 THR A C 1
ATOM 813 O O . THR A 1 104 ? 7.650 0.895 -14.249 1.00 66.31 104 THR A O 1
ATOM 816 N N . SER A 1 105 ? 8.291 2.153 -12.510 1.00 77.56 105 SER A N 1
ATOM 817 C CA . SER A 1 105 ? 9.510 1.384 -12.219 1.00 77.56 105 SER A CA 1
ATOM 818 C C . SER A 1 105 ? 9.204 0.075 -11.487 1.00 77.56 105 SER A C 1
ATOM 820 O O . SER A 1 105 ? 8.572 0.085 -10.419 1.00 77.56 105 SER A O 1
ATOM 822 N N . LEU A 1 106 ? 9.714 -1.045 -12.009 1.00 80.12 106 LEU A N 1
ATOM 823 C CA . LEU A 1 106 ? 9.588 -2.361 -11.374 1.00 80.12 106 LEU A CA 1
ATOM 824 C C . LEU A 1 106 ? 10.356 -2.419 -10.051 1.00 80.12 106 LEU A C 1
ATOM 826 O O . LEU A 1 106 ? 9.839 -2.946 -9.066 1.00 80.12 106 LEU A O 1
ATOM 830 N N . VAL A 1 107 ? 11.535 -1.790 -9.992 1.00 82.19 107 VAL A N 1
ATOM 831 C CA . VAL A 1 107 ? 12.358 -1.682 -8.773 1.00 82.19 107 VAL A CA 1
ATOM 832 C C . VAL A 1 107 ? 11.575 -1.038 -7.635 1.00 82.19 107 VAL A C 1
ATOM 834 O O . VAL A 1 107 ? 11.549 -1.548 -6.510 1.00 82.19 107 VAL A O 1
ATOM 837 N N . VAL A 1 108 ? 10.923 0.096 -7.904 1.00 80.81 108 VAL A N 1
ATOM 838 C CA . VAL A 1 108 ? 10.187 0.834 -6.868 1.00 80.81 108 VAL A CA 1
ATOM 839 C C . VAL A 1 108 ? 8.975 0.030 -6.395 1.00 80.81 108 VAL A C 1
ATOM 841 O O . VAL A 1 108 ? 8.678 0.021 -5.200 1.00 80.81 108 VAL A O 1
ATOM 844 N N . ARG A 1 109 ? 8.303 -0.701 -7.289 1.00 84.50 109 ARG A N 1
ATOM 845 C CA . ARG A 1 109 ? 7.184 -1.584 -6.924 1.00 84.50 109 ARG A CA 1
ATOM 846 C C . ARG A 1 109 ? 7.625 -2.772 -6.073 1.00 84.50 109 ARG A C 1
ATOM 848 O O . ARG A 1 109 ? 6.999 -3.037 -5.043 1.00 84.50 109 ARG A O 1
ATOM 855 N N . ASP A 1 110 ? 8.688 -3.465 -6.474 1.00 85.75 110 ASP A N 1
ATOM 856 C CA . ASP A 1 110 ? 9.228 -4.620 -5.747 1.00 85.75 110 ASP A CA 1
ATOM 857 C C . ASP A 1 110 ? 9.718 -4.211 -4.356 1.00 85.75 110 ASP A C 1
ATOM 859 O O . ASP A 1 110 ? 9.288 -4.778 -3.349 1.00 85.75 110 ASP A O 1
ATOM 863 N N . SER A 1 111 ? 10.536 -3.159 -4.281 1.00 86.38 111 SER A N 1
ATOM 864 C CA . SER A 1 111 ? 11.027 -2.625 -3.005 1.00 86.38 111 SER A CA 1
ATOM 865 C C . SER A 1 111 ? 9.884 -2.193 -2.085 1.00 86.38 111 SER A C 1
ATOM 867 O O . SER A 1 111 ? 9.870 -2.570 -0.914 1.00 86.38 111 SER A O 1
ATOM 869 N N . THR A 1 112 ? 8.878 -1.489 -2.610 1.00 88.25 112 THR A N 1
ATOM 870 C CA . THR A 1 112 ? 7.693 -1.086 -1.841 1.00 88.25 112 THR A CA 1
ATOM 871 C C . THR A 1 112 ? 6.925 -2.296 -1.312 1.00 88.25 112 THR A C 1
ATOM 873 O O . THR A 1 112 ? 6.595 -2.351 -0.127 1.00 88.25 112 THR A O 1
ATOM 876 N N . THR A 1 113 ? 6.682 -3.301 -2.154 1.00 90.25 113 THR A N 1
ATOM 877 C CA . THR A 1 113 ? 5.986 -4.532 -1.750 1.00 90.25 113 THR A CA 1
ATOM 878 C C . THR A 1 113 ? 6.765 -5.270 -0.661 1.00 90.25 113 THR A C 1
ATOM 880 O O . THR A 1 113 ? 6.188 -5.663 0.355 1.00 90.25 113 THR A O 1
ATOM 883 N N . LYS A 1 114 ? 8.090 -5.393 -0.808 1.00 90.19 114 LYS A N 1
ATOM 884 C CA . LYS A 1 114 ? 8.977 -5.989 0.203 1.00 90.19 114 LYS A CA 1
ATOM 885 C C . LYS A 1 114 ? 8.957 -5.216 1.522 1.00 90.19 114 LYS A C 1
ATOM 887 O O . LYS A 1 114 ? 8.924 -5.847 2.577 1.00 90.19 114 LYS A O 1
ATOM 892 N N . MET A 1 115 ? 8.923 -3.882 1.481 1.00 91.44 115 MET A N 1
ATOM 893 C CA . MET A 1 115 ? 8.780 -3.057 2.686 1.00 91.44 115 MET A CA 1
ATOM 894 C C . MET A 1 115 ? 7.469 -3.361 3.419 1.00 91.44 115 MET A C 1
ATOM 896 O O . MET A 1 115 ? 7.499 -3.613 4.621 1.00 91.44 115 MET A O 1
ATOM 900 N N . PHE A 1 116 ? 6.335 -3.412 2.714 1.00 92.75 116 PHE A N 1
ATOM 901 C CA . PHE A 1 116 ? 5.051 -3.766 3.328 1.00 92.75 116 PHE A CA 1
ATOM 902 C C . PHE A 1 116 ? 5.057 -5.181 3.913 1.00 92.75 116 PHE A C 1
ATOM 904 O O . PHE A 1 116 ? 4.653 -5.369 5.058 1.00 92.75 116 PHE A O 1
ATOM 911 N N . ILE A 1 117 ? 5.574 -6.169 3.179 1.00 93.50 117 ILE A N 1
ATOM 912 C CA . ILE A 1 117 ? 5.700 -7.550 3.669 1.00 93.50 117 ILE A CA 1
ATOM 913 C C . ILE A 1 117 ? 6.522 -7.606 4.964 1.00 93.50 117 ILE A C 1
ATOM 915 O O . ILE A 1 117 ? 6.149 -8.326 5.888 1.00 93.50 117 ILE A O 1
ATOM 919 N N . ALA A 1 118 ? 7.623 -6.856 5.044 1.00 93.50 118 ALA A N 1
ATOM 920 C CA . ALA A 1 118 ? 8.473 -6.816 6.231 1.00 93.50 118 ALA A CA 1
ATOM 921 C C . ALA A 1 118 ? 7.802 -6.123 7.432 1.00 93.50 118 ALA A C 1
ATOM 923 O O . ALA A 1 118 ? 8.110 -6.460 8.575 1.00 93.50 118 ALA A O 1
ATOM 924 N N . CYS A 1 119 ? 6.898 -5.170 7.188 1.00 94.06 119 CYS A N 1
ATOM 925 C CA . CYS A 1 119 ? 6.208 -4.421 8.240 1.00 94.06 119 CYS A CA 1
ATOM 926 C C . CYS A 1 119 ? 4.915 -5.092 8.741 1.00 94.06 119 CYS A C 1
ATOM 928 O O . CYS A 1 119 ? 4.484 -4.795 9.856 1.00 94.06 119 CYS A O 1
ATOM 930 N N . LEU A 1 120 ? 4.299 -5.985 7.960 1.00 95.44 120 LEU A N 1
ATOM 931 C CA . LEU A 1 120 ? 3.122 -6.755 8.380 1.00 95.44 120 LEU A CA 1
ATOM 932 C C . LEU A 1 120 ? 3.498 -7.812 9.426 1.00 95.44 120 LEU A C 1
ATOM 934 O O . LEU A 1 120 ? 4.429 -8.597 9.229 1.00 95.44 120 LEU A O 1
ATOM 938 N N . LYS A 1 121 ? 2.747 -7.884 10.528 1.00 93.25 121 LYS A N 1
ATOM 939 C CA . LYS A 1 121 ? 3.081 -8.760 11.666 1.00 93.25 121 LYS A CA 1
ATOM 940 C C . LYS A 1 121 ? 2.732 -10.221 11.445 1.00 93.25 121 LYS A C 1
ATOM 942 O O . LYS A 1 121 ? 3.391 -11.097 12.004 1.00 93.25 121 LYS A O 1
ATOM 947 N N . THR A 1 122 ? 1.660 -10.495 10.708 1.00 92.50 122 THR A N 1
ATOM 948 C CA . THR A 1 122 ? 1.117 -11.853 10.613 1.00 92.50 122 THR A CA 1
ATOM 949 C C . THR A 1 122 ? 1.487 -12.507 9.288 1.00 92.50 122 THR A C 1
ATOM 951 O O . THR A 1 122 ? 1.344 -11.920 8.215 1.00 92.50 122 THR A O 1
ATOM 954 N N . LYS A 1 123 ? 1.938 -13.766 9.351 1.00 93.31 123 LYS A N 1
ATOM 955 C CA . LYS A 1 123 ? 2.243 -14.562 8.155 1.00 93.31 123 LYS A CA 1
ATOM 956 C C . LYS A 1 123 ? 1.045 -14.654 7.188 1.00 93.31 123 LYS A C 1
ATOM 958 O O . LYS A 1 123 ? 1.269 -14.459 5.998 1.00 93.31 123 LYS A O 1
ATOM 963 N N . PRO A 1 124 ? -0.210 -14.848 7.647 1.00 94.50 124 PRO A N 1
ATOM 964 C CA . PRO A 1 124 ? -1.364 -14.852 6.749 1.00 94.50 124 PRO A CA 1
ATOM 965 C C . PRO A 1 124 ? -1.556 -13.549 5.959 1.00 94.50 124 PRO A C 1
ATOM 967 O O . PRO A 1 124 ? -1.871 -13.613 4.772 1.00 94.50 124 PRO A O 1
ATOM 970 N N . LEU A 1 125 ? -1.335 -12.375 6.567 1.00 94.31 125 LEU A N 1
ATOM 971 C CA . LEU A 1 125 ? -1.390 -11.101 5.837 1.00 94.31 125 LEU A CA 1
ATOM 972 C C . LEU A 1 125 ? -0.235 -10.962 4.846 1.00 94.31 125 LEU A C 1
ATOM 974 O O . LEU A 1 125 ? -0.457 -10.532 3.718 1.00 94.31 125 LEU A O 1
ATOM 978 N N . GLN A 1 126 ? 0.979 -11.358 5.236 1.00 95.00 126 GLN A N 1
ATOM 979 C CA . GLN A 1 126 ? 2.128 -11.351 4.328 1.00 95.00 126 GLN A CA 1
ATOM 980 C C . GLN A 1 126 ? 1.893 -12.252 3.108 1.00 95.00 126 GLN A C 1
ATOM 982 O O . GLN A 1 126 ? 2.187 -11.851 1.985 1.00 95.00 126 GLN A O 1
ATOM 987 N N . ASP A 1 127 ? 1.360 -13.457 3.315 1.00 93.81 127 ASP A N 1
ATOM 988 C CA . ASP A 1 127 ? 1.077 -14.408 2.238 1.00 93.81 127 ASP A CA 1
ATOM 989 C C . ASP A 1 127 ? -0.068 -13.913 1.342 1.00 93.81 127 ASP A C 1
ATOM 991 O O . ASP A 1 127 ? 0.031 -14.013 0.120 1.00 93.81 127 ASP A O 1
ATOM 995 N N . SER A 1 128 ? -1.106 -13.304 1.927 1.00 94.50 128 SER A N 1
ATOM 996 C CA . SER A 1 128 ? -2.194 -12.650 1.184 1.00 94.50 128 SER A CA 1
ATOM 997 C C . SER A 1 128 ? -1.669 -11.511 0.299 1.00 94.50 128 SER A C 1
ATOM 999 O O . SER A 1 128 ? -1.992 -11.453 -0.888 1.00 94.50 128 SER A O 1
ATOM 1001 N N . LEU A 1 129 ? -0.777 -10.667 0.831 1.00 94.44 129 LEU A N 1
ATOM 1002 C CA . LEU A 1 129 ? -0.125 -9.608 0.062 1.00 94.44 129 LEU A CA 1
ATOM 1003 C C . LEU A 1 129 ? 0.731 -10.173 -1.080 1.00 94.44 129 LEU A C 1
ATOM 1005 O O . LEU A 1 129 ? 0.618 -9.705 -2.209 1.00 94.44 129 LEU A O 1
ATOM 1009 N N . ARG A 1 130 ? 1.561 -11.193 -0.819 1.00 92.81 130 ARG A N 1
ATOM 1010 C CA . ARG A 1 130 ? 2.380 -11.844 -1.861 1.00 92.81 130 ARG A CA 1
ATOM 1011 C C . ARG A 1 130 ? 1.513 -12.398 -2.991 1.00 92.81 130 ARG A C 1
ATOM 1013 O O . ARG A 1 130 ? 1.823 -12.175 -4.158 1.00 92.81 130 ARG A O 1
ATOM 1020 N N . ALA A 1 131 ? 0.425 -13.084 -2.639 1.00 92.38 131 ALA A N 1
ATOM 1021 C CA . ALA A 1 131 ? -0.494 -13.678 -3.603 1.00 92.38 131 ALA A CA 1
ATOM 1022 C C . ALA A 1 131 ? -1.186 -12.625 -4.479 1.00 92.38 131 ALA A C 1
ATOM 1024 O O . ALA A 1 131 ? -1.392 -12.863 -5.666 1.00 92.38 131 ALA A O 1
ATOM 1025 N N . TRP A 1 132 ? -1.523 -11.463 -3.916 1.00 92.56 132 TRP A N 1
ATOM 1026 C CA . TRP A 1 132 ? -2.089 -10.359 -4.687 1.00 92.56 132 TRP A CA 1
ATOM 1027 C C . TRP A 1 132 ? -1.047 -9.625 -5.537 1.00 92.56 132 TRP A C 1
ATOM 1029 O O . TRP A 1 132 ? -1.344 -9.256 -6.670 1.00 92.56 132 TRP A O 1
ATOM 1039 N N . ALA A 1 133 ? 0.159 -9.407 -5.009 1.00 90.19 133 ALA A N 1
ATOM 1040 C CA . ALA A 1 133 ? 1.174 -8.600 -5.672 1.00 90.19 133 ALA A CA 1
ATOM 1041 C C . ALA A 1 133 ? 1.738 -9.285 -6.925 1.00 90.19 133 ALA A C 1
ATOM 1043 O O . ALA A 1 133 ? 1.942 -8.614 -7.933 1.00 90.19 133 ALA A O 1
ATOM 1044 N N . GLN A 1 134 ? 1.946 -10.608 -6.894 1.00 86.31 134 GLN A N 1
ATOM 1045 C CA . GLN A 1 134 ? 2.562 -11.346 -8.005 1.00 86.31 134 GLN A CA 1
ATOM 1046 C C . GLN A 1 134 ? 1.832 -11.140 -9.353 1.00 86.31 134 GLN A C 1
ATOM 1048 O O . GLN A 1 134 ? 2.482 -10.668 -10.285 1.00 86.31 134 GLN A O 1
ATOM 1053 N N . PRO A 1 135 ? 0.501 -11.340 -9.472 1.00 88.19 135 PRO A N 1
ATOM 1054 C CA . PRO A 1 135 ? -0.217 -11.057 -10.719 1.00 88.19 135 PRO A CA 1
ATOM 1055 C C . PRO A 1 135 ? -0.115 -9.602 -11.195 1.00 88.19 135 PRO A C 1
ATOM 1057 O O . PRO A 1 135 ? -0.211 -9.339 -12.391 1.00 88.19 135 PRO A O 1
ATOM 1060 N N . GLN A 1 136 ? 0.065 -8.642 -10.278 1.00 84.38 136 GLN A N 1
ATOM 1061 C CA . GLN A 1 136 ? 0.267 -7.241 -10.657 1.00 84.38 136 GLN A CA 1
ATOM 1062 C C . GLN A 1 136 ? 1.632 -7.058 -11.321 1.00 84.38 136 GLN A C 1
ATOM 1064 O O . GLN A 1 136 ? 1.730 -6.335 -12.308 1.00 84.38 136 GLN A O 1
ATOM 1069 N N . PHE A 1 137 ? 2.683 -7.699 -10.805 1.00 83.44 137 PHE A N 1
ATOM 1070 C CA . PHE A 1 137 ? 4.002 -7.670 -11.440 1.00 83.44 137 PHE A CA 1
ATOM 1071 C C . PHE A 1 137 ? 3.970 -8.323 -12.819 1.00 83.44 137 PHE A C 1
ATOM 1073 O O . PHE A 1 137 ? 4.425 -7.698 -13.774 1.00 83.44 137 PHE A O 1
ATOM 1080 N N . ASP A 1 138 ? 3.358 -9.502 -12.933 1.00 84.19 138 ASP A N 1
ATOM 1081 C CA . ASP A 1 138 ? 3.251 -10.233 -14.200 1.00 84.19 138 ASP A CA 1
ATOM 1082 C C . ASP A 1 138 ? 2.511 -9.391 -15.256 1.00 84.19 138 ASP A C 1
ATOM 1084 O O . ASP A 1 138 ? 3.033 -9.137 -16.338 1.00 84.19 138 ASP A O 1
ATOM 1088 N N . SER A 1 139 ? 1.351 -8.823 -14.900 1.00 83.81 139 SER A N 1
ATOM 1089 C CA . SER A 1 139 ? 0.592 -7.953 -15.807 1.00 83.81 139 SER A CA 1
ATOM 1090 C C . SER A 1 139 ? 1.357 -6.698 -16.226 1.00 83.81 139 SER A C 1
ATOM 1092 O O . SER A 1 139 ? 1.135 -6.200 -17.328 1.00 83.81 139 SER A O 1
ATOM 1094 N N . ASN A 1 140 ? 2.207 -6.139 -15.362 1.00 78.75 140 ASN A N 1
ATOM 1095 C CA . ASN A 1 140 ? 3.016 -4.977 -15.721 1.00 78.75 140 ASN A CA 1
ATOM 1096 C C . ASN A 1 140 ? 4.153 -5.363 -16.666 1.00 78.75 140 ASN A C 1
ATOM 1098 O O . ASN A 1 140 ? 4.372 -4.649 -17.634 1.00 78.75 140 ASN A O 1
ATOM 1102 N N . LEU A 1 141 ? 4.824 -6.492 -16.428 1.00 82.06 141 LEU A N 1
ATOM 1103 C CA . LEU A 1 141 ? 5.843 -7.012 -17.343 1.00 82.06 141 LEU A CA 1
ATOM 1104 C C . LEU A 1 141 ? 5.271 -7.252 -18.746 1.00 82.06 141 LEU A C 1
ATOM 1106 O O . LEU A 1 141 ? 5.920 -6.903 -19.728 1.00 82.06 141 LEU A O 1
ATOM 1110 N N . ASP A 1 142 ? 4.046 -7.773 -18.834 1.00 82.12 142 ASP A N 1
ATOM 1111 C CA . ASP A 1 142 ? 3.379 -8.059 -20.109 1.00 82.12 142 ASP A CA 1
ATOM 1112 C C . ASP A 1 142 ? 2.916 -6.801 -20.864 1.00 82.12 142 ASP A C 1
ATOM 1114 O O . ASP A 1 142 ? 2.769 -6.827 -22.086 1.00 82.12 142 ASP A O 1
ATOM 1118 N N . THR A 1 143 ? 2.643 -5.705 -20.150 1.00 81.44 143 THR A N 1
ATOM 1119 C CA . THR A 1 143 ? 2.072 -4.468 -20.722 1.00 81.44 143 THR A CA 1
ATOM 1120 C C . THR A 1 143 ? 3.079 -3.326 -20.838 1.00 81.44 143 THR A C 1
ATOM 1122 O O . THR A 1 143 ? 2.745 -2.260 -21.354 1.00 81.44 143 THR A O 1
ATOM 1125 N N . GLN A 1 144 ? 4.306 -3.514 -20.350 1.00 78.94 144 GLN A N 1
ATOM 1126 C CA . GLN A 1 144 ? 5.329 -2.479 -20.352 1.00 78.94 144 GLN A CA 1
ATOM 1127 C C . GLN A 1 144 ? 5.952 -2.329 -21.746 1.00 78.94 144 GLN A C 1
ATOM 1129 O O . GLN A 1 144 ? 6.698 -3.186 -22.208 1.00 78.94 144 GLN A O 1
ATOM 1134 N N . ASP A 1 145 ? 5.698 -1.187 -22.391 1.00 79.75 145 ASP A N 1
ATOM 1135 C CA . ASP A 1 145 ? 6.212 -0.902 -23.739 1.00 79.75 145 ASP A CA 1
ATOM 1136 C C . ASP A 1 145 ? 7.738 -0.685 -23.781 1.00 79.75 145 ASP A C 1
ATOM 1138 O O . ASP A 1 145 ? 8.377 -0.920 -24.805 1.00 79.75 145 ASP A O 1
ATOM 1142 N N . HIS A 1 146 ? 8.332 -0.191 -22.686 1.00 81.25 146 HIS A N 1
ATOM 1143 C CA . HIS A 1 146 ? 9.756 0.154 -22.613 1.00 81.25 146 HIS A CA 1
ATOM 1144 C C . HIS A 1 146 ? 10.329 -0.127 -21.219 1.00 81.25 146 HIS A C 1
ATOM 1146 O O . HIS A 1 146 ? 9.770 0.318 -20.214 1.00 81.25 146 HIS A O 1
ATOM 1152 N N . PHE A 1 147 ? 11.482 -0.796 -21.163 1.00 82.00 147 PHE A N 1
ATOM 1153 C CA . PHE A 1 147 ? 12.252 -0.982 -19.932 1.00 82.00 147 PHE A CA 1
ATOM 1154 C C . PHE A 1 147 ? 13.226 0.174 -19.707 1.00 82.00 147 PHE A C 1
ATOM 1156 O O . PHE A 1 147 ? 13.851 0.680 -20.641 1.00 82.00 147 PHE A O 1
ATOM 1163 N N . THR A 1 148 ? 13.337 0.606 -18.455 1.00 82.44 148 THR A N 1
ATOM 1164 C CA . THR A 1 148 ? 14.294 1.630 -18.027 1.00 82.44 148 THR A CA 1
ATOM 1165 C C . THR A 1 148 ? 15.629 1.000 -17.623 1.00 82.44 148 THR A C 1
ATOM 1167 O O . THR A 1 148 ? 15.726 -0.212 -17.439 1.00 82.44 148 THR A O 1
ATOM 1170 N N . VAL A 1 149 ? 16.672 1.821 -17.453 1.00 83.56 149 VAL A N 1
ATOM 1171 C CA . VAL A 1 149 ? 17.972 1.357 -16.924 1.00 83.56 149 VAL A CA 1
ATOM 1172 C C . VAL A 1 149 ? 17.802 0.695 -15.552 1.00 83.56 149 VAL A C 1
ATOM 1174 O O . VAL A 1 149 ? 18.365 -0.370 -15.320 1.00 83.56 149 VAL A O 1
ATOM 1177 N N . ASP A 1 150 ? 16.948 1.256 -14.694 1.00 81.31 150 ASP A N 1
ATOM 1178 C CA . ASP A 1 150 ? 16.655 0.692 -13.373 1.00 81.31 150 ASP A CA 1
ATOM 1179 C C . ASP A 1 150 ? 16.020 -0.707 -13.475 1.00 81.31 150 ASP A C 1
ATOM 1181 O O . ASP A 1 150 ? 16.335 -1.597 -12.685 1.00 81.31 150 ASP A O 1
ATOM 1185 N N . ASP A 1 151 ? 15.152 -0.933 -14.467 1.00 82.38 151 ASP A N 1
ATOM 1186 C CA . ASP A 1 151 ? 14.552 -2.250 -14.705 1.00 82.38 151 ASP A CA 1
ATOM 1187 C C . ASP A 1 151 ? 15.605 -3.256 -15.208 1.00 82.38 151 ASP A C 1
ATOM 1189 O O . ASP A 1 151 ? 15.599 -4.419 -14.806 1.00 82.38 151 ASP A O 1
ATOM 1193 N N . HIS A 1 152 ? 16.561 -2.821 -16.034 1.00 82.00 152 HIS A N 1
ATOM 1194 C CA . HIS A 1 152 ? 17.683 -3.669 -16.450 1.00 82.00 152 HIS A CA 1
ATOM 1195 C C . HIS A 1 152 ? 18.559 -4.097 -15.264 1.00 82.00 152 HIS A C 1
ATOM 1197 O O . HIS A 1 152 ? 18.861 -5.287 -15.131 1.00 82.00 152 HIS A O 1
ATOM 1203 N N . ASP A 1 153 ? 18.918 -3.167 -14.377 1.00 83.94 153 ASP A N 1
ATOM 1204 C CA . ASP A 1 153 ? 19.688 -3.466 -13.162 1.00 83.94 153 ASP A CA 1
ATOM 1205 C C . ASP A 1 153 ? 18.919 -4.413 -12.223 1.00 83.94 153 ASP A C 1
ATOM 1207 O O . ASP A 1 153 ? 19.492 -5.334 -11.622 1.00 83.94 153 ASP A O 1
ATOM 1211 N N . TYR A 1 154 ? 17.597 -4.251 -12.141 1.00 83.00 154 TYR A N 1
ATOM 1212 C CA . TYR A 1 154 ? 16.720 -5.176 -11.429 1.00 83.00 154 TYR A CA 1
ATOM 1213 C C . TYR A 1 154 ? 16.797 -6.596 -11.990 1.00 83.00 154 TYR A C 1
ATOM 1215 O O . TYR A 1 154 ? 16.990 -7.549 -11.232 1.00 83.00 154 TYR A O 1
ATOM 1223 N N . PHE A 1 155 ? 16.684 -6.764 -13.307 1.00 85.25 155 PHE A N 1
ATOM 1224 C CA . PHE A 1 155 ? 16.779 -8.090 -13.912 1.00 85.25 155 PHE A CA 1
ATOM 1225 C C . PHE A 1 155 ? 18.153 -8.711 -13.675 1.00 85.25 155 PHE A C 1
ATOM 1227 O O . PHE A 1 155 ? 18.228 -9.864 -13.259 1.00 85.25 155 PHE A O 1
ATOM 1234 N N . LEU A 1 156 ? 19.239 -7.959 -13.855 1.00 84.75 156 LEU A N 1
ATOM 1235 C CA . LEU A 1 156 ? 20.593 -8.468 -13.618 1.00 84.75 156 LEU A CA 1
ATOM 1236 C C . LEU A 1 156 ? 20.794 -8.920 -12.166 1.00 84.75 156 LEU A C 1
ATOM 1238 O O . LEU A 1 156 ? 21.342 -9.995 -11.930 1.00 84.75 156 LEU A O 1
ATOM 1242 N N . SER A 1 157 ? 20.305 -8.148 -11.197 1.00 81.81 157 SER A N 1
ATOM 1243 C CA . SER A 1 157 ? 20.431 -8.489 -9.773 1.00 81.81 157 SER A CA 1
ATOM 1244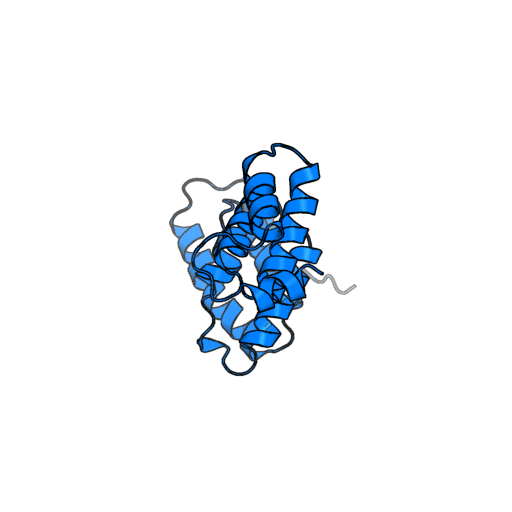 C C . SER A 1 157 ? 19.601 -9.703 -9.338 1.00 81.81 157 SER A C 1
ATOM 1246 O O . SER A 1 157 ? 19.952 -10.338 -8.346 1.00 81.81 157 SER A O 1
ATOM 1248 N N . ASN A 1 158 ? 18.537 -10.054 -10.070 1.00 79.88 158 ASN A N 1
ATOM 1249 C CA . ASN A 1 158 ? 17.677 -11.201 -9.752 1.00 79.88 158 ASN A CA 1
ATOM 1250 C C . ASN A 1 158 ? 17.911 -12.428 -10.658 1.00 79.88 158 ASN A C 1
ATOM 1252 O O . ASN A 1 158 ? 17.518 -13.533 -10.287 1.00 79.88 158 ASN A O 1
ATOM 1256 N N . LEU A 1 159 ? 18.546 -12.265 -11.825 1.00 75.25 159 LEU A N 1
ATOM 1257 C CA . LEU A 1 159 ? 18.869 -13.354 -12.759 1.00 75.25 159 LEU A CA 1
ATOM 1258 C C . LEU A 1 159 ? 20.269 -13.932 -12.552 1.00 75.25 159 LEU A C 1
ATOM 1260 O O . LEU A 1 159 ? 20.500 -15.088 -12.906 1.00 75.25 159 LEU A O 1
ATOM 1264 N N . VAL A 1 160 ? 21.211 -13.156 -12.010 1.00 62.34 160 VAL A N 1
ATOM 1265 C CA . VAL A 1 160 ? 22.555 -13.658 -11.712 1.00 62.34 160 VAL A CA 1
ATOM 1266 C C . VAL A 1 160 ? 22.503 -14.380 -10.363 1.00 62.34 160 VAL A C 1
ATOM 1268 O O . VAL A 1 160 ? 22.262 -13.732 -9.342 1.00 62.34 160 VAL A O 1
ATOM 1271 N N . PRO A 1 161 ? 22.733 -15.708 -10.310 1.00 55.97 161 PRO A N 1
ATOM 1272 C CA . PRO A 1 161 ? 22.869 -16.402 -9.041 1.00 55.97 161 PRO A CA 1
ATOM 1273 C C . PRO A 1 161 ? 23.996 -15.735 -8.261 1.00 55.97 161 PRO A C 1
ATOM 1275 O O . PRO A 1 161 ? 25.074 -15.510 -8.817 1.00 55.97 161 PRO A O 1
ATOM 1278 N N . VAL A 1 162 ? 23.774 -15.437 -6.980 1.00 56.28 162 VAL A N 1
ATOM 1279 C CA . VAL A 1 162 ? 24.875 -15.079 -6.086 1.00 56.28 162 VAL A CA 1
ATOM 1280 C C . VAL A 1 162 ? 25.816 -16.277 -6.086 1.00 56.28 162 VAL A C 1
ATOM 1282 O O . VAL A 1 162 ? 25.546 -17.292 -5.448 1.00 56.28 162 VAL A O 1
ATOM 1285 N N . VAL A 1 163 ? 26.900 -16.188 -6.856 1.00 51.78 163 VAL A N 1
ATOM 1286 C CA . VAL A 1 163 ? 28.005 -17.131 -6.766 1.00 51.78 163 VAL A CA 1
ATOM 1287 C C . VAL A 1 163 ? 28.632 -16.846 -5.412 1.00 51.78 163 VAL A C 1
ATOM 1289 O O . VAL A 1 163 ? 29.479 -15.964 -5.274 1.00 51.78 163 VAL A O 1
ATOM 1292 N N . THR A 1 164 ? 28.159 -17.539 -4.379 1.00 48.25 164 THR A N 1
ATOM 1293 C CA . THR A 1 164 ? 28.864 -17.627 -3.108 1.00 48.25 164 THR A CA 1
ATOM 1294 C C . THR A 1 164 ? 30.175 -18.332 -3.411 1.00 48.25 164 THR A C 1
ATOM 1296 O O . THR A 1 164 ? 30.249 -19.556 -3.495 1.00 48.25 164 THR A O 1
ATOM 1299 N N . SER A 1 165 ? 31.204 -17.535 -3.688 1.00 47.69 165 SER A N 1
ATOM 1300 C CA . SER A 1 165 ? 32.582 -17.994 -3.693 1.00 47.69 165 SER A CA 1
ATOM 1301 C C . SER A 1 165 ? 32.942 -18.306 -2.247 1.00 47.69 165 SER A C 1
ATOM 1303 O O . SER A 1 165 ? 33.536 -17.469 -1.571 1.00 47.69 165 SER A O 1
ATOM 1305 N N . ASP A 1 166 ? 32.572 -19.496 -1.781 1.00 47.28 166 ASP A N 1
ATOM 1306 C CA . ASP A 1 166 ? 33.181 -20.079 -0.594 1.00 47.28 166 ASP A CA 1
ATOM 1307 C C . ASP A 1 166 ? 34.675 -20.263 -0.896 1.00 47.28 166 ASP A C 1
ATOM 1309 O O . ASP A 1 166 ? 35.082 -21.107 -1.702 1.00 47.28 166 ASP A O 1
ATOM 1313 N N . ARG A 1 167 ? 35.484 -19.394 -0.292 1.00 39.69 167 ARG A N 1
ATOM 1314 C CA . ARG A 1 167 ? 36.922 -19.564 -0.101 1.00 39.69 167 ARG A CA 1
ATOM 1315 C C . ARG A 1 167 ? 37.215 -19.517 1.384 1.00 39.69 167 ARG A C 1
ATOM 1317 O O . ARG A 1 167 ? 36.664 -18.613 2.047 1.00 39.69 167 ARG A O 1
#